Protein AF-A0A924H9V8-F1 (afdb_monomer)

Structure (mmCIF, N/CA/C/O backbone):
data_AF-A0A924H9V8-F1
#
_entry.id   AF-A0A924H9V8-F1
#
loop_
_atom_site.group_PDB
_atom_site.id
_atom_site.type_symbol
_atom_site.label_atom_id
_atom_site.label_alt_id
_atom_site.label_comp_id
_atom_site.label_asym_id
_atom_site.label_entity_id
_atom_site.label_seq_id
_atom_site.pdbx_PDB_ins_code
_atom_site.Cartn_x
_atom_site.Cartn_y
_atom_site.Cartn_z
_atom_site.occupancy
_atom_site.B_iso_or_equiv
_atom_site.auth_seq_id
_atom_site.auth_comp_id
_atom_site.auth_asym_id
_atom_site.auth_atom_id
_atom_site.pdbx_PDB_model_num
ATOM 1 N N . MET A 1 1 ? 16.577 1.523 -28.526 1.00 61.22 1 MET A N 1
ATOM 2 C CA . MET A 1 1 ? 15.275 0.976 -28.089 1.00 61.22 1 MET A CA 1
ATOM 3 C C . MET A 1 1 ? 14.787 1.799 -26.918 1.00 61.22 1 MET A C 1
ATOM 5 O O . MET A 1 1 ? 15.606 2.124 -26.070 1.00 61.22 1 MET A O 1
ATOM 9 N N . LEU A 1 2 ? 13.501 2.145 -26.881 1.00 77.75 2 LEU A N 1
ATOM 10 C CA . LEU A 1 2 ? 12.882 2.656 -25.659 1.00 77.75 2 LEU A CA 1
ATOM 11 C C . LEU A 1 2 ? 12.749 1.489 -24.670 1.00 77.75 2 LEU A C 1
ATOM 13 O O . LEU A 1 2 ? 12.296 0.417 -25.065 1.00 77.75 2 LEU A O 1
ATOM 17 N N . SER A 1 3 ? 13.177 1.676 -23.423 1.00 90.50 3 SER A N 1
ATOM 18 C CA . SER A 1 3 ? 12.894 0.731 -22.342 1.00 90.50 3 SER A CA 1
ATOM 19 C C . SER A 1 3 ? 11.481 0.978 -21.829 1.00 90.50 3 SER A C 1
ATOM 21 O O . SER A 1 3 ? 11.115 2.116 -21.542 1.00 90.50 3 SER A O 1
ATOM 23 N N . ILE A 1 4 ? 10.693 -0.087 -21.717 1.00 94.75 4 ILE A N 1
ATOM 24 C CA . ILE A 1 4 ? 9.333 -0.028 -21.187 1.00 94.75 4 ILE A CA 1
ATOM 25 C C . ILE A 1 4 ? 9.098 -1.205 -20.243 1.00 94.75 4 ILE A C 1
ATOM 27 O O . ILE A 1 4 ? 9.496 -2.334 -20.542 1.00 94.75 4 ILE A O 1
ATOM 31 N N . ALA A 1 5 ? 8.530 -0.916 -19.083 1.00 96.81 5 ALA A N 1
ATOM 32 C CA . ALA A 1 5 ? 8.165 -1.879 -18.057 1.00 96.81 5 ALA A CA 1
ATOM 33 C C . ALA A 1 5 ? 6.636 -2.030 -18.001 1.00 96.81 5 ALA A C 1
ATOM 35 O O . ALA A 1 5 ? 5.900 -1.341 -18.712 1.00 96.81 5 ALA A O 1
ATOM 36 N N . ASP A 1 6 ? 6.185 -2.940 -17.155 1.00 97.69 6 ASP A N 1
ATOM 37 C CA . ASP A 1 6 ? 4.783 -3.153 -16.810 1.00 97.69 6 ASP A CA 1
ATOM 38 C C . ASP A 1 6 ? 4.792 -3.532 -15.342 1.00 97.69 6 ASP A C 1
ATOM 40 O O . ASP A 1 6 ? 5.087 -4.670 -14.969 1.00 97.69 6 ASP A O 1
ATOM 44 N N . LEU A 1 7 ? 4.642 -2.534 -14.487 1.00 98.31 7 LEU A N 1
ATOM 45 C CA . LEU A 1 7 ? 4.528 -2.772 -13.069 1.00 98.31 7 LEU A CA 1
ATOM 46 C C . LEU A 1 7 ? 3.095 -3.235 -12.777 1.00 98.31 7 LEU A C 1
ATOM 48 O O . LEU A 1 7 ? 2.162 -2.981 -13.522 1.00 98.31 7 LEU A O 1
ATOM 52 N N . THR A 1 8 ? 2.897 -4.009 -11.722 1.00 98.31 8 THR A N 1
ATOM 53 C CA . THR A 1 8 ? 1.552 -4.371 -11.266 1.00 98.31 8 THR A CA 1
ATOM 54 C C . THR A 1 8 ? 1.569 -4.476 -9.761 1.00 98.31 8 THR A C 1
ATOM 56 O O . THR A 1 8 ? 2.429 -5.147 -9.183 1.00 98.31 8 THR A O 1
ATOM 59 N N . LEU A 1 9 ? 0.623 -3.802 -9.115 1.00 98.62 9 LEU A N 1
ATOM 60 C CA . LEU A 1 9 ? 0.555 -3.715 -7.668 1.00 98.62 9 LEU A CA 1
ATOM 61 C C . LEU A 1 9 ? -0.608 -4.551 -7.135 1.00 98.62 9 LEU A C 1
ATOM 63 O O . LEU A 1 9 ? -1.747 -4.444 -7.580 1.00 98.62 9 LEU A O 1
ATOM 67 N N . THR A 1 10 ? -0.322 -5.361 -6.122 1.00 98.50 10 THR A N 1
ATOM 68 C CA . THR A 1 10 ? -1.328 -6.069 -5.329 1.00 98.50 10 THR A CA 1
ATOM 69 C C . THR A 1 10 ? -1.217 -5.656 -3.871 1.00 98.50 10 THR A C 1
ATOM 71 O O . THR A 1 10 ? -0.137 -5.322 -3.374 1.00 98.50 10 THR A O 1
ATOM 74 N N . LYS A 1 11 ? -2.354 -5.653 -3.176 1.00 98.38 11 LYS A N 1
ATOM 75 C CA . LYS A 1 11 ? -2.434 -5.256 -1.775 1.00 98.38 11 LYS A CA 1
ATOM 76 C C . LYS A 1 11 ? -3.400 -6.151 -1.017 1.00 98.38 11 LYS A C 1
ATOM 78 O O . LYS A 1 11 ? -4.503 -6.416 -1.486 1.00 98.38 11 LYS A O 1
ATOM 83 N N . PHE A 1 12 ? -2.986 -6.578 0.169 1.00 97.00 12 PHE A N 1
ATOM 84 C CA . PHE A 1 12 ? -3.750 -7.450 1.051 1.00 97.00 12 PHE A CA 1
ATOM 85 C C . PHE A 1 12 ? -3.783 -6.886 2.472 1.00 97.00 12 PHE A C 1
ATOM 87 O O . PHE A 1 12 ? -2.783 -6.353 2.957 1.00 97.00 12 PHE A O 1
ATOM 94 N N . ALA A 1 13 ? -4.927 -7.020 3.142 1.00 97.88 13 ALA A N 1
ATOM 95 C CA . ALA A 1 13 ? -5.060 -6.785 4.574 1.00 97.88 13 ALA A CA 1
ATOM 96 C C . ALA A 1 13 ? -5.195 -8.123 5.297 1.00 97.88 13 ALA A C 1
ATOM 98 O O . ALA A 1 13 ? -5.961 -8.984 4.879 1.00 97.88 13 ALA A O 1
ATOM 99 N N . SER A 1 14 ? -4.501 -8.260 6.423 1.00 98.00 14 SER A N 1
ATOM 100 C CA . SER A 1 14 ? -4.586 -9.431 7.314 1.00 98.00 14 SER A CA 1
ATOM 101 C C . SER A 1 14 ? -5.987 -9.715 7.872 1.00 98.00 14 SER A C 1
ATOM 103 O O . SER A 1 14 ? -6.215 -10.805 8.388 1.00 98.00 14 SER A O 1
ATOM 105 N N . SER A 1 15 ? -6.922 -8.765 7.761 1.00 94.19 15 SER A N 1
ATOM 106 C CA . SER A 1 15 ? -8.319 -8.932 8.152 1.00 94.19 15 SER A CA 1
ATOM 107 C C . SER A 1 15 ? -9.258 -8.264 7.146 1.00 94.19 15 SER A C 1
ATOM 109 O O . SER A 1 15 ? -8.973 -7.179 6.633 1.00 94.19 15 SER A O 1
ATOM 111 N N . ASN A 1 16 ? -10.395 -8.906 6.882 1.00 92.38 16 ASN A N 1
ATOM 112 C CA . ASN A 1 16 ? -11.459 -8.409 6.002 1.00 92.38 16 ASN A CA 1
ATOM 113 C C . ASN A 1 16 ? -12.520 -7.576 6.743 1.00 92.38 16 ASN A C 1
ATOM 115 O O . ASN A 1 16 ? -13.318 -6.907 6.096 1.00 92.38 16 ASN A O 1
ATOM 119 N N . PHE A 1 17 ? -12.517 -7.589 8.075 1.00 93.38 17 PHE A N 1
ATOM 120 C CA . PHE A 1 17 ? -13.296 -6.704 8.942 1.00 93.38 17 PHE A CA 1
ATOM 121 C C . PHE A 1 17 ? -12.422 -6.218 10.096 1.00 93.38 17 PHE A C 1
ATOM 123 O O . PHE A 1 17 ? -11.402 -6.835 10.409 1.00 93.38 17 PHE A O 1
ATOM 130 N N . ALA A 1 18 ? -12.829 -5.138 10.753 1.00 94.62 18 AL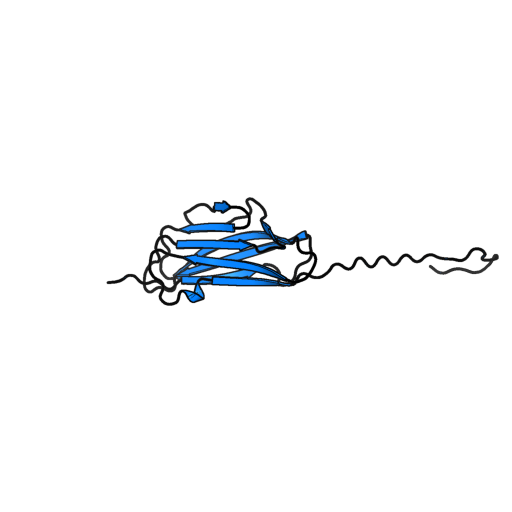A A N 1
ATOM 131 C CA . ALA A 1 18 ? -12.105 -4.627 11.902 1.00 94.62 18 ALA A CA 1
ATOM 132 C C . ALA A 1 18 ? -12.999 -4.113 13.022 1.00 94.62 18 ALA A C 1
ATOM 134 O O . ALA A 1 18 ? -14.169 -3.805 12.821 1.00 94.62 18 ALA A O 1
ATOM 135 N N . THR A 1 19 ? -12.417 -3.988 14.206 1.00 95.06 19 THR A N 1
ATOM 136 C CA . THR A 1 19 ? -12.988 -3.268 15.347 1.00 95.06 19 THR A CA 1
ATOM 137 C C . THR A 1 19 ? -12.046 -2.137 15.733 1.00 95.06 19 THR A C 1
ATOM 139 O O . THR A 1 19 ? -10.842 -2.207 15.469 1.00 95.06 19 THR A O 1
ATOM 142 N N . GLN A 1 20 ? -12.566 -1.100 16.389 1.00 95.94 20 GLN A N 1
ATOM 143 C CA . GLN A 1 20 ? -11.717 -0.046 16.939 1.00 95.94 20 GLN A CA 1
ATOM 144 C C . GLN A 1 20 ? -10.629 -0.648 17.847 1.00 95.94 20 GLN A C 1
ATOM 146 O O . GLN A 1 20 ? -10.890 -1.564 18.625 1.00 95.94 20 GLN A O 1
ATOM 151 N N . GLY A 1 21 ? -9.400 -0.152 17.720 1.00 96.19 21 GLY A N 1
ATOM 152 C CA . GLY A 1 21 ? -8.230 -0.624 18.460 1.00 96.19 21 GLY A CA 1
ATOM 153 C C . GLY A 1 21 ? -7.539 -1.851 17.857 1.00 96.19 21 GLY A C 1
ATOM 154 O O . GLY A 1 21 ? -6.411 -2.142 18.250 1.00 96.19 21 GLY A O 1
ATOM 155 N N . GLN A 1 22 ? -8.145 -2.546 16.887 1.00 97.06 22 GLN A N 1
ATOM 156 C CA . GLN A 1 22 ? -7.487 -3.659 16.197 1.00 97.06 22 GLN A CA 1
ATOM 157 C C . GLN A 1 22 ? -6.300 -3.150 15.367 1.00 97.06 22 GLN A C 1
ATOM 159 O O . GLN A 1 22 ? -6.395 -2.122 14.698 1.00 97.06 22 GLN A O 1
ATOM 164 N N . THR A 1 23 ? -5.194 -3.894 15.358 1.00 98.12 23 THR A N 1
ATOM 165 C CA . THR A 1 23 ? -4.089 -3.670 14.420 1.00 98.12 23 THR A CA 1
ATOM 166 C C . THR A 1 23 ? -4.257 -4.543 13.178 1.00 98.12 23 THR A C 1
ATOM 168 O O . THR A 1 23 ? -4.365 -5.762 13.283 1.00 98.12 23 THR A O 1
ATOM 171 N N . ILE A 1 24 ? -4.238 -3.919 12.001 1.00 98.31 24 ILE A N 1
ATOM 172 C CA . ILE A 1 24 ? -4.251 -4.572 10.691 1.00 98.31 24 ILE A CA 1
ATOM 173 C C . ILE A 1 24 ? -2.849 -4.474 10.090 1.00 98.31 24 ILE A C 1
ATOM 175 O O . ILE A 1 24 ? -2.303 -3.380 9.940 1.00 98.31 24 ILE A O 1
ATOM 179 N N . SER A 1 25 ? -2.286 -5.615 9.702 1.00 98.50 25 SER A N 1
ATOM 180 C CA . SER A 1 25 ? -1.123 -5.666 8.817 1.00 98.50 25 SER A CA 1
ATOM 181 C C . SER A 1 25 ? -1.559 -5.558 7.356 1.00 98.50 25 SER A C 1
ATOM 183 O O . SER A 1 25 ? -2.453 -6.297 6.925 1.00 98.50 25 SER A O 1
ATOM 185 N N . TYR A 1 26 ? -0.936 -4.648 6.610 1.00 98.69 26 TYR A N 1
ATOM 186 C CA . TYR A 1 26 ? -1.110 -4.474 5.173 1.00 98.69 26 TYR A CA 1
ATOM 187 C C . TYR A 1 26 ? 0.147 -4.924 4.440 1.00 98.69 26 TYR A C 1
ATOM 189 O O . TYR A 1 26 ? 1.227 -4.397 4.691 1.00 98.69 26 TYR A O 1
ATOM 197 N N . THR A 1 27 ? -0.009 -5.855 3.502 1.00 98.62 27 THR A N 1
ATOM 198 C CA . THR A 1 27 ? 1.064 -6.324 2.617 1.00 98.62 27 THR A CA 1
ATOM 199 C C . THR A 1 27 ? 0.838 -5.774 1.217 1.00 98.62 27 THR A C 1
ATOM 201 O O . THR A 1 27 ? -0.225 -5.982 0.633 1.00 98.62 27 THR A O 1
ATOM 204 N N . VAL A 1 28 ? 1.829 -5.071 0.682 1.00 98.75 28 VAL A N 1
ATOM 205 C CA . VAL A 1 28 ? 1.860 -4.542 -0.683 1.00 98.75 28 VAL A CA 1
ATOM 206 C C . VAL A 1 28 ? 2.950 -5.269 -1.455 1.00 98.75 28 VAL A C 1
ATOM 208 O O . VAL A 1 28 ? 4.075 -5.371 -0.972 1.00 98.75 28 VAL A O 1
ATOM 211 N N . THR A 1 29 ? 2.627 -5.752 -2.651 1.00 98.69 29 THR A N 1
ATOM 212 C CA . THR A 1 29 ? 3.583 -6.394 -3.560 1.00 98.69 29 THR A CA 1
ATOM 213 C C . THR A 1 29 ? 3.483 -5.754 -4.934 1.00 98.69 29 THR A C 1
ATOM 215 O O . THR A 1 29 ? 2.415 -5.760 -5.544 1.00 98.69 29 THR A O 1
ATOM 218 N N . LEU A 1 30 ? 4.598 -5.218 -5.417 1.00 98.75 30 LEU A N 1
ATOM 219 C CA . LEU A 1 30 ? 4.760 -4.657 -6.752 1.00 98.75 30 LEU A CA 1
ATOM 220 C C . LEU A 1 30 ? 5.651 -5.593 -7.568 1.00 98.75 30 LEU A C 1
ATOM 222 O O . LEU A 1 30 ? 6.775 -5.873 -7.154 1.00 98.75 30 LEU A O 1
ATOM 226 N N . VAL A 1 31 ? 5.170 -6.066 -8.712 1.00 98.62 31 VAL A N 1
ATOM 227 C CA . VAL A 1 31 ? 5.923 -6.927 -9.638 1.00 98.62 31 VAL A CA 1
ATOM 228 C C . VAL A 1 31 ? 6.217 -6.175 -10.931 1.00 98.62 31 VAL A C 1
ATOM 230 O O . VAL A 1 31 ? 5.396 -5.369 -11.349 1.00 98.62 31 VAL A O 1
ATOM 233 N N . ASN A 1 32 ? 7.362 -6.434 -11.567 1.00 98.44 32 ASN A N 1
ATOM 234 C CA . ASN A 1 32 ? 7.625 -5.995 -12.941 1.00 98.44 32 ASN A CA 1
ATOM 235 C C . ASN A 1 32 ? 7.393 -7.150 -13.927 1.00 98.44 32 ASN A C 1
ATOM 237 O O . ASN A 1 32 ? 8.178 -8.096 -13.962 1.00 98.44 32 ASN A O 1
ATOM 241 N N . LEU A 1 33 ? 6.352 -7.073 -14.747 1.00 98.00 33 LEU A N 1
ATOM 242 C CA . LEU A 1 33 ? 5.997 -8.055 -15.775 1.00 98.00 33 LEU A CA 1
ATOM 243 C C . LEU A 1 33 ? 6.779 -7.868 -17.091 1.00 98.00 33 LEU A C 1
ATOM 245 O O . LEU A 1 33 ? 6.700 -8.713 -17.983 1.00 98.00 33 LEU A O 1
ATOM 249 N N . GLY A 1 34 ? 7.616 -6.828 -17.188 1.00 96.19 34 GLY A N 1
ATOM 250 C CA . GLY A 1 34 ? 8.481 -6.558 -18.337 1.00 96.19 34 GLY A CA 1
ATOM 251 C C . GLY A 1 34 ? 7.816 -5.680 -19.406 1.00 96.19 34 GLY A C 1
ATOM 252 O O . GLY A 1 34 ? 6.847 -4.992 -19.125 1.00 96.19 34 GLY A O 1
ATOM 253 N N . PRO A 1 35 ? 8.344 -5.621 -20.639 1.00 96.38 35 PRO A N 1
ATOM 254 C CA . PRO A 1 35 ? 9.464 -6.390 -21.179 1.00 96.38 35 PRO A CA 1
ATOM 255 C C . PRO A 1 35 ? 10.855 -5.885 -20.763 1.00 96.38 35 PRO A C 1
ATOM 257 O O . PRO A 1 35 ? 11.843 -6.525 -21.102 1.00 96.38 35 PRO A O 1
ATOM 260 N N . SER A 1 36 ? 10.974 -4.749 -20.069 1.00 98.00 36 SER A N 1
ATOM 261 C CA . SER A 1 36 ? 12.264 -4.197 -19.616 1.00 98.00 36 SER A CA 1
ATOM 262 C C . SER A 1 36 ? 12.360 -4.127 -18.094 1.00 98.00 36 SER A C 1
ATOM 264 O O . SER A 1 36 ? 11.355 -4.106 -17.389 1.00 98.00 36 SER A O 1
ATOM 266 N N . THR A 1 37 ? 13.583 -4.022 -17.574 1.00 98.12 37 THR A N 1
ATOM 267 C CA . THR A 1 37 ? 13.835 -3.697 -16.163 1.00 98.12 37 THR A CA 1
ATOM 268 C C . THR A 1 37 ? 13.274 -2.316 -15.809 1.00 98.12 37 THR A C 1
ATOM 270 O O . THR A 1 37 ? 13.519 -1.327 -16.509 1.00 98.12 37 THR A O 1
ATOM 273 N N . ALA A 1 38 ? 12.555 -2.234 -14.690 1.00 98.25 38 ALA A N 1
ATOM 274 C CA . ALA A 1 38 ? 12.090 -0.976 -14.127 1.00 98.25 38 ALA A CA 1
ATOM 275 C C . ALA A 1 38 ? 13.192 -0.360 -13.255 1.00 98.25 38 ALA A C 1
ATOM 277 O O . ALA A 1 38 ? 13.776 -1.040 -12.412 1.00 98.25 38 ALA A O 1
ATOM 278 N N . LEU A 1 39 ? 13.502 0.918 -13.464 1.00 98.31 39 LEU A N 1
ATOM 279 C CA . LEU A 1 39 ? 14.525 1.643 -12.707 1.00 98.31 39 LEU A CA 1
ATOM 280 C C . LEU A 1 39 ? 13.890 2.589 -11.687 1.00 98.31 39 LEU A C 1
ATOM 282 O O . LEU A 1 39 ? 12.818 3.144 -11.937 1.00 98.31 39 LEU A O 1
ATOM 286 N N . ASN A 1 40 ? 14.586 2.797 -10.567 1.00 98.06 40 ASN A N 1
ATOM 287 C CA . ASN A 1 40 ? 14.196 3.693 -9.473 1.00 98.06 40 ASN A CA 1
ATOM 288 C C . ASN A 1 40 ? 12.762 3.446 -8.987 1.00 98.06 40 ASN A C 1
ATOM 290 O O . ASN A 1 40 ? 11.956 4.371 -8.871 1.00 98.06 40 ASN A O 1
ATOM 294 N N . VAL A 1 41 ? 12.442 2.178 -8.736 1.00 98.62 41 VAL A N 1
ATOM 295 C CA . VAL A 1 41 ? 11.092 1.757 -8.372 1.00 98.62 41 VAL A CA 1
ATOM 296 C C . VAL A 1 41 ? 10.779 2.188 -6.944 1.00 98.62 41 VAL A C 1
ATOM 298 O O . VAL A 1 41 ? 11.607 2.019 -6.049 1.00 98.62 41 VAL A O 1
ATOM 301 N N . THR A 1 42 ? 9.588 2.741 -6.725 1.00 98.62 42 THR A N 1
ATOM 302 C CA . THR A 1 42 ? 9.107 3.172 -5.406 1.00 98.62 42 THR A CA 1
ATOM 303 C C . THR A 1 42 ? 7.674 2.695 -5.186 1.00 98.62 42 THR A C 1
ATOM 305 O O . THR A 1 42 ? 6.839 2.863 -6.071 1.00 98.62 42 THR A O 1
ATOM 308 N N . ILE A 1 43 ? 7.384 2.136 -4.009 1.00 98.75 43 ILE A N 1
ATOM 309 C CA . ILE A 1 43 ? 6.027 1.948 -3.479 1.00 98.75 43 ILE A CA 1
ATOM 310 C C . ILE A 1 43 ? 5.762 3.068 -2.478 1.00 98.75 43 ILE A C 1
ATOM 312 O O . ILE A 1 43 ? 6.585 3.299 -1.593 1.00 98.75 43 ILE A O 1
ATOM 316 N N . THR A 1 44 ? 4.599 3.702 -2.574 1.00 98.56 44 THR A N 1
ATOM 317 C CA . THR A 1 44 ? 4.073 4.634 -1.573 1.00 98.56 44 THR A CA 1
ATOM 318 C C . THR A 1 44 ? 2.722 4.130 -1.096 1.00 98.56 44 THR A C 1
ATOM 320 O O . THR A 1 44 ? 1.819 3.930 -1.902 1.00 98.56 44 THR A O 1
ATOM 323 N N . ASP A 1 45 ? 2.583 3.944 0.209 1.00 98.62 45 ASP A N 1
ATOM 324 C CA . ASP A 1 45 ? 1.364 3.523 0.893 1.00 98.62 45 ASP A CA 1
ATOM 325 C C . ASP A 1 45 ? 0.823 4.683 1.738 1.00 98.62 45 ASP A C 1
ATOM 327 O O . ASP A 1 45 ? 1.603 5.418 2.354 1.00 98.62 45 ASP A O 1
ATOM 331 N N . ILE A 1 46 ? -0.494 4.899 1.717 1.00 98.19 46 ILE A N 1
ATOM 332 C CA . ILE A 1 46 ? -1.169 5.996 2.415 1.00 98.19 46 ILE A CA 1
ATOM 333 C C . ILE A 1 46 ? -2.380 5.445 3.169 1.00 98.19 46 ILE A C 1
ATOM 335 O O . ILE A 1 46 ? -3.405 5.079 2.579 1.00 98.19 46 ILE A O 1
ATOM 339 N N . LEU A 1 47 ? -2.288 5.485 4.499 1.00 97.69 4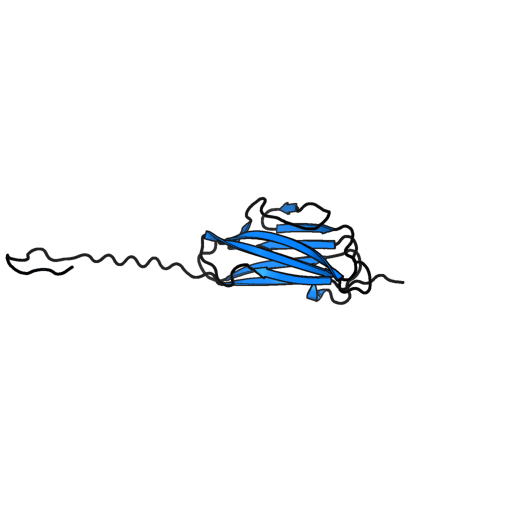7 LEU A N 1
ATOM 340 C CA . LEU A 1 47 ? -3.402 5.180 5.388 1.00 97.69 47 LEU A CA 1
ATOM 341 C C . LEU A 1 47 ? -4.399 6.346 5.399 1.00 97.69 47 LEU A C 1
ATOM 343 O O . LEU A 1 47 ? -4.034 7.490 5.676 1.00 97.69 47 LEU A O 1
ATOM 347 N N . SER A 1 48 ? -5.673 6.057 5.125 1.00 96.56 48 SER A N 1
ATOM 348 C CA . SER A 1 48 ? -6.744 7.059 5.199 1.00 96.56 48 SER A CA 1
ATOM 349 C C . SER A 1 48 ? -7.169 7.335 6.648 1.00 96.56 48 SER A C 1
ATOM 351 O O . SER A 1 48 ? -6.707 6.690 7.593 1.00 96.56 48 SER A O 1
ATOM 353 N N . ALA A 1 49 ? -8.076 8.299 6.835 1.00 96.50 49 ALA A N 1
ATOM 354 C CA . ALA A 1 49 ? -8.670 8.577 8.140 1.00 96.50 49 ALA A CA 1
ATOM 355 C C . ALA A 1 49 ? -9.302 7.313 8.754 1.00 96.50 49 ALA A C 1
ATOM 357 O O . ALA A 1 49 ? -9.846 6.464 8.048 1.00 96.50 49 ALA A O 1
ATOM 358 N N . GLY A 1 50 ? -9.224 7.191 10.080 1.00 96.81 50 GLY A N 1
ATOM 359 C CA . GLY A 1 50 ? -9.680 5.995 10.793 1.00 96.81 50 GLY A CA 1
ATOM 360 C C . GLY A 1 50 ? -8.622 4.896 10.936 1.00 96.81 50 GLY A C 1
ATOM 361 O O . GLY A 1 50 ? -8.900 3.871 11.556 1.00 96.81 50 GLY A O 1
ATOM 362 N N . LEU A 1 51 ? -7.410 5.115 10.419 1.00 98.19 51 LEU A N 1
ATOM 363 C CA . LEU A 1 51 ? -6.221 4.298 10.658 1.00 98.19 51 LEU A CA 1
ATOM 364 C C . LEU A 1 51 ? -5.120 5.167 11.273 1.00 98.19 51 LEU A C 1
ATOM 366 O O . LEU A 1 51 ? -5.025 6.356 10.982 1.00 98.19 51 LEU A O 1
ATOM 370 N N . SER A 1 52 ? -4.269 4.573 12.103 1.00 97.94 52 SER A N 1
ATOM 371 C CA . SER A 1 52 ? -3.061 5.181 12.668 1.00 97.94 52 SER A CA 1
ATOM 372 C C . SER A 1 52 ? -1.877 4.268 12.389 1.00 97.94 52 SER A C 1
ATOM 374 O O . SER A 1 52 ? -1.946 3.080 12.704 1.00 97.94 52 SER A O 1
ATOM 376 N N . LEU A 1 53 ? -0.810 4.785 11.778 1.00 97.88 53 LEU A N 1
ATOM 377 C CA . LEU A 1 53 ? 0.368 3.973 11.486 1.00 97.88 53 LEU A CA 1
ATOM 378 C C . LEU A 1 53 ? 1.041 3.519 12.788 1.00 97.88 53 LEU A C 1
ATOM 380 O O . LEU A 1 53 ? 1.273 4.316 13.696 1.00 97.88 53 LEU A O 1
ATOM 384 N N . VAL A 1 54 ? 1.421 2.245 12.861 1.00 97.38 54 VAL A N 1
ATOM 385 C CA . VAL A 1 54 ? 2.307 1.756 13.920 1.00 97.38 54 VAL A CA 1
ATOM 386 C C . VAL A 1 54 ? 3.741 2.108 13.528 1.00 97.38 54 VAL A C 1
ATOM 388 O O . VAL A 1 54 ? 4.320 1.499 12.625 1.00 97.38 54 VAL A O 1
ATOM 391 N N . SER A 1 55 ? 4.315 3.114 14.187 1.00 93.06 55 SER A N 1
ATOM 392 C CA . SER A 1 55 ? 5.679 3.585 13.922 1.00 93.06 55 SER A CA 1
ATOM 393 C C . SER A 1 55 ? 6.705 2.451 13.984 1.00 93.06 55 SER A C 1
ATOM 395 O O . SER A 1 55 ? 6.674 1.622 14.889 1.00 93.06 55 SER A O 1
ATOM 397 N N . GLY A 1 56 ? 7.626 2.418 13.018 1.00 92.31 56 GLY A N 1
ATOM 398 C CA . GLY A 1 56 ? 8.673 1.392 12.946 1.00 92.31 56 GLY A CA 1
ATOM 399 C C . GLY A 1 56 ? 8.192 0.003 12.505 1.00 92.31 56 GLY A C 1
ATOM 400 O O . GLY A 1 56 ? 8.990 -0.925 12.503 1.00 92.31 56 GLY A O 1
ATOM 401 N N . SER A 1 57 ? 6.923 -0.156 12.109 1.00 95.06 57 SER A N 1
ATOM 402 C CA . SER A 1 57 ? 6.392 -1.440 11.617 1.00 95.06 57 SER A CA 1
ATOM 403 C C . SER A 1 57 ? 6.768 -1.777 10.173 1.00 95.06 57 SER A C 1
ATOM 405 O O . SER A 1 57 ? 6.492 -2.886 9.724 1.00 95.06 57 SER A O 1
ATOM 407 N N . ALA A 1 58 ? 7.354 -0.827 9.440 1.00 97.38 58 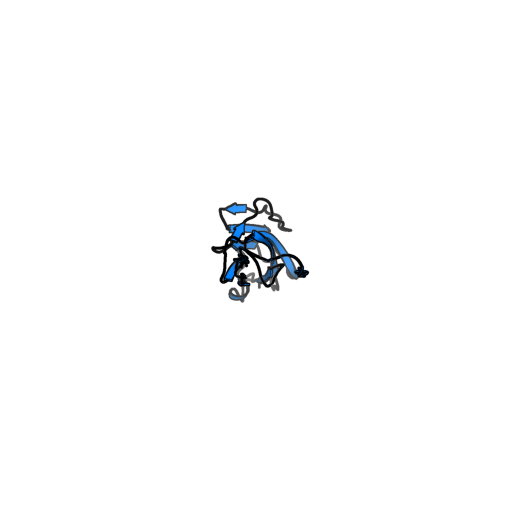ALA A N 1
ATOM 408 C CA . ALA A 1 58 ? 7.653 -0.993 8.029 1.00 97.38 58 ALA A CA 1
ATOM 409 C C . ALA A 1 58 ? 8.722 -2.072 7.804 1.00 97.38 58 ALA A C 1
ATOM 411 O O . ALA A 1 58 ? 9.850 -1.949 8.280 1.00 97.38 58 ALA A O 1
ATOM 412 N N . VAL A 1 59 ? 8.375 -3.095 7.026 1.00 97.62 59 VAL A N 1
ATOM 413 C CA . VAL A 1 59 ? 9.287 -4.153 6.575 1.00 97.62 59 VAL A CA 1
ATOM 414 C C . VAL A 1 59 ? 9.289 -4.181 5.051 1.00 97.62 59 VAL A C 1
ATOM 416 O O . VAL A 1 59 ? 8.246 -4.039 4.414 1.00 97.62 59 VAL A O 1
ATOM 419 N N . THR A 1 60 ? 10.468 -4.341 4.455 1.00 98.06 60 THR A N 1
ATOM 420 C CA . THR A 1 60 ? 10.667 -4.290 3.003 1.00 98.06 60 THR A 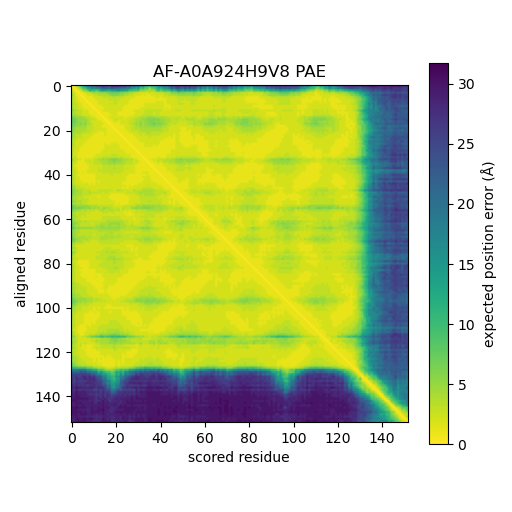CA 1
ATOM 421 C C . THR A 1 60 ? 11.800 -5.208 2.561 1.00 98.06 60 THR A C 1
ATOM 423 O O . THR A 1 60 ? 12.693 -5.514 3.350 1.00 98.06 60 THR A O 1
ATOM 426 N N . ASN A 1 61 ? 11.787 -5.598 1.288 1.00 97.56 61 ASN A N 1
ATOM 427 C CA . ASN A 1 61 ? 12.914 -6.234 0.601 1.00 97.56 61 ASN A CA 1
ATOM 428 C C . ASN A 1 61 ? 13.660 -5.269 -0.349 1.00 97.56 61 ASN A C 1
ATOM 430 O O . ASN A 1 61 ? 14.532 -5.706 -1.097 1.00 97.56 61 ASN A O 1
ATOM 434 N N . GLY A 1 62 ? 13.297 -3.982 -0.359 1.00 96.25 62 GLY A N 1
ATOM 435 C CA . GLY A 1 62 ? 13.952 -2.953 -1.165 1.00 96.25 62 GLY A CA 1
ATOM 436 C C . GLY A 1 62 ? 15.331 -2.561 -0.630 1.00 96.25 62 GLY A C 1
ATOM 437 O O . GLY A 1 62 ? 15.592 -2.632 0.569 1.00 96.25 62 GLY A O 1
ATOM 438 N N . ASP A 1 63 ? 16.209 -2.108 -1.528 1.00 95.81 63 ASP A N 1
ATOM 439 C CA . ASP A 1 63 ? 17.558 -1.627 -1.186 1.00 95.81 63 ASP A CA 1
ATOM 440 C C . ASP A 1 63 ? 17.573 -0.206 -0.588 1.00 95.81 63 ASP A C 1
ATOM 442 O O . ASP A 1 63 ? 18.562 0.204 0.025 1.00 95.81 63 ASP A O 1
ATOM 446 N N . ARG A 1 64 ? 16.470 0.542 -0.712 1.00 96.69 64 ARG A N 1
ATOM 447 C CA . ARG A 1 64 ? 16.285 1.851 -0.077 1.00 96.69 64 ARG A CA 1
ATOM 448 C C . ARG A 1 64 ? 15.425 1.690 1.164 1.00 96.69 64 ARG A C 1
ATOM 450 O O . ARG A 1 64 ? 14.342 1.112 1.106 1.00 96.69 64 ARG A O 1
ATOM 457 N N . ALA A 1 65 ? 15.896 2.256 2.273 1.00 91.94 65 ALA A N 1
ATOM 458 C CA . ALA A 1 65 ? 15.184 2.232 3.544 1.00 91.94 65 ALA A CA 1
ATOM 459 C C . ALA A 1 65 ? 13.769 2.822 3.423 1.00 91.94 65 ALA A C 1
ATOM 461 O O . ALA A 1 65 ? 13.530 3.753 2.650 1.00 91.94 65 ALA A O 1
ATOM 462 N N . ALA A 1 66 ? 12.844 2.292 4.224 1.00 96.25 66 ALA A N 1
ATOM 463 C CA . ALA A 1 66 ? 11.499 2.833 4.308 1.00 96.25 66 ALA A CA 1
ATOM 464 C C . ALA A 1 66 ? 11.520 4.241 4.928 1.00 96.25 66 ALA A C 1
ATOM 466 O O . ALA A 1 66 ? 12.162 4.474 5.954 1.00 96.25 66 ALA A O 1
ATOM 467 N N . VAL A 1 67 ? 10.781 5.170 4.327 1.00 97.12 67 VAL A N 1
ATOM 468 C CA . VAL A 1 67 ? 10.621 6.548 4.803 1.00 97.12 67 VAL A CA 1
ATOM 469 C C . VAL A 1 67 ? 9.159 6.771 5.146 1.00 97.12 67 VAL A C 1
ATOM 471 O O . VAL A 1 67 ? 8.281 6.513 4.326 1.00 97.12 67 VAL A O 1
ATOM 474 N N . THR A 1 68 ? 8.897 7.257 6.356 1.00 96.88 68 THR A N 1
ATOM 475 C CA . THR A 1 68 ? 7.542 7.528 6.846 1.00 96.88 68 THR A CA 1
ATOM 476 C C . THR A 1 68 ? 7.370 9.010 7.141 1.00 96.88 68 THR A C 1
ATOM 478 O O . THR A 1 68 ? 8.177 9.595 7.862 1.00 96.88 68 THR A O 1
ATOM 481 N N . VAL A 1 69 ? 6.299 9.603 6.613 1.00 95.12 69 VAL A N 1
ATOM 482 C CA . VAL A 1 69 ? 5.894 10.989 6.872 1.00 95.12 69 VAL A CA 1
ATOM 483 C C . VAL A 1 69 ? 4.395 11.003 7.163 1.00 95.12 69 VAL A C 1
ATOM 485 O O . VAL A 1 69 ? 3.569 10.781 6.277 1.00 95.12 69 VAL A O 1
ATOM 488 N N . GLY A 1 70 ? 4.036 11.241 8.426 1.00 93.44 70 GLY A N 1
ATOM 489 C CA . GLY A 1 70 ? 2.652 11.136 8.885 1.00 93.44 70 GLY A CA 1
ATOM 490 C C . GLY A 1 70 ? 2.093 9.730 8.653 1.00 93.44 70 GLY A C 1
ATOM 491 O O . GLY A 1 70 ? 2.639 8.752 9.150 1.00 93.44 70 GLY A O 1
ATOM 492 N N . GLN A 1 71 ? 1.016 9.647 7.872 1.00 94.25 71 GLN A N 1
ATOM 493 C CA . GLN A 1 71 ? 0.297 8.407 7.549 1.00 94.25 71 GLN A CA 1
ATOM 494 C C . GLN A 1 71 ? 0.767 7.747 6.245 1.00 94.25 71 GLN A C 1
ATOM 496 O O . GLN A 1 71 ? 0.149 6.786 5.784 1.00 94.25 71 GLN A O 1
ATOM 501 N N . SER A 1 72 ? 1.821 8.290 5.630 1.00 97.00 72 SER A N 1
ATOM 502 C CA . SER A 1 72 ? 2.397 7.764 4.402 1.00 97.00 72 SER A CA 1
ATOM 503 C C . SER A 1 72 ? 3.727 7.074 4.677 1.00 97.00 72 SER A C 1
ATOM 505 O O . SER A 1 72 ? 4.604 7.646 5.329 1.00 97.00 72 SER A O 1
ATOM 507 N N . THR A 1 73 ? 3.890 5.870 4.137 1.00 98.38 73 THR A N 1
ATOM 508 C CA . THR A 1 73 ? 5.146 5.118 4.164 1.00 98.38 73 THR A CA 1
ATOM 509 C C . THR A 1 73 ? 5.555 4.793 2.738 1.00 98.38 73 THR A C 1
ATOM 511 O O . THR A 1 73 ? 4.758 4.286 1.955 1.00 98.38 73 THR A O 1
ATOM 514 N N . SER A 1 74 ? 6.808 5.069 2.396 1.00 98.25 74 SER A N 1
ATOM 515 C CA . SER A 1 74 ? 7.368 4.793 1.076 1.00 98.25 74 SER A CA 1
ATOM 516 C C . SER A 1 74 ? 8.626 3.946 1.172 1.00 98.25 74 SER A C 1
ATOM 518 O O . SER A 1 74 ? 9.349 4.003 2.167 1.00 98.25 74 SER A O 1
ATOM 520 N N . VAL A 1 75 ? 8.886 3.152 0.141 1.00 98.50 75 VAL A N 1
ATOM 521 C CA . VAL A 1 75 ? 10.078 2.312 0.031 1.00 98.50 75 VAL A CA 1
ATOM 522 C C . VAL A 1 75 ? 10.474 2.135 -1.423 1.00 98.50 75 VAL A C 1
ATOM 524 O O . VAL A 1 75 ? 9.627 2.274 -2.302 1.00 98.50 75 VAL A O 1
ATOM 527 N N . GLY A 1 76 ? 11.735 1.814 -1.707 1.00 98.19 76 GLY A N 1
ATOM 528 C CA . GLY A 1 76 ? 12.167 1.666 -3.092 1.00 98.19 76 GLY A CA 1
ATOM 529 C C . GLY A 1 76 ? 13.307 0.688 -3.319 1.00 98.19 76 GLY A C 1
ATOM 530 O O . GLY A 1 76 ? 13.935 0.197 -2.383 1.00 98.19 76 GLY A O 1
ATOM 531 N N . THR A 1 77 ? 13.567 0.442 -4.599 1.00 98.56 77 THR A N 1
ATOM 532 C CA . THR A 1 77 ? 14.753 -0.258 -5.096 1.00 98.56 77 THR A CA 1
ATOM 533 C C . THR A 1 77 ? 15.343 0.478 -6.297 1.00 98.56 77 THR A C 1
ATOM 535 O O . THR A 1 77 ? 14.610 1.095 -7.079 1.00 98.56 77 THR A O 1
ATOM 538 N N . THR A 1 78 ? 16.664 0.438 -6.471 1.00 98.44 78 THR A N 1
ATOM 539 C CA . THR A 1 78 ? 17.329 1.019 -7.647 1.00 98.44 78 THR A CA 1
ATOM 540 C C . THR A 1 78 ? 16.881 0.348 -8.947 1.00 98.44 78 THR A C 1
ATOM 542 O O . THR A 1 78 ? 16.742 1.028 -9.968 1.00 98.44 78 THR A O 1
ATOM 545 N N . SER A 1 79 ? 16.607 -0.958 -8.930 1.00 98.00 79 SER A N 1
ATOM 546 C CA . SER A 1 79 ? 16.184 -1.695 -10.123 1.00 98.00 79 SER A CA 1
ATOM 547 C C . SER A 1 79 ? 15.308 -2.893 -9.784 1.00 98.00 79 SER A C 1
ATOM 549 O O . SER A 1 79 ? 15.650 -3.675 -8.902 1.00 98.00 79 SER A O 1
ATOM 551 N N . LEU A 1 80 ? 14.247 -3.100 -10.560 1.00 98.50 80 LEU A N 1
ATOM 552 C CA . LEU A 1 80 ? 13.375 -4.264 -10.470 1.00 98.50 80 LEU A CA 1
ATOM 553 C C . LEU A 1 80 ? 13.377 -5.008 -11.808 1.00 98.50 80 LEU A C 1
ATOM 555 O O . LEU A 1 80 ? 12.782 -4.565 -12.796 1.00 98.50 80 LEU A O 1
ATOM 559 N N . SER A 1 81 ? 14.103 -6.125 -11.853 1.00 98.56 81 SER A N 1
ATOM 560 C CA . SER A 1 81 ? 14.182 -6.981 -13.044 1.00 98.56 81 SER A CA 1
ATOM 561 C C . SER A 1 81 ? 12.836 -7.645 -13.346 1.00 98.56 81 SER A C 1
ATOM 563 O O . SER A 1 81 ? 11.959 -7.717 -12.487 1.00 98.56 81 SER A O 1
ATOM 565 N N . ILE A 1 82 ? 12.677 -8.145 -14.570 1.00 98.25 82 ILE A N 1
ATOM 566 C CA . ILE A 1 82 ? 11.463 -8.848 -15.004 1.00 98.25 82 ILE A CA 1
ATOM 567 C C . ILE A 1 82 ? 11.197 -10.045 -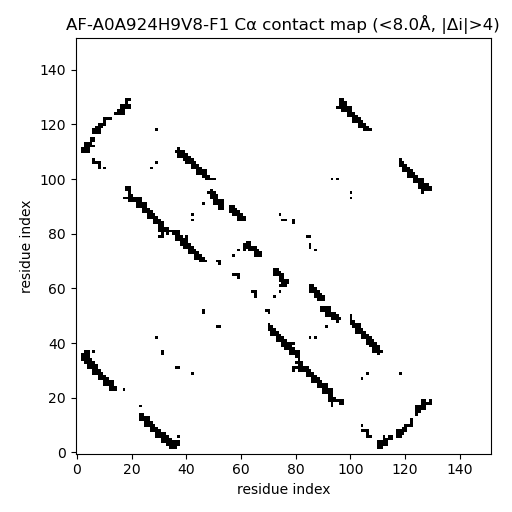14.075 1.00 98.25 82 ILE A C 1
ATOM 569 O O . ILE A 1 82 ? 12.109 -10.811 -13.761 1.00 98.25 82 ILE A O 1
ATOM 573 N N . GLY A 1 83 ? 9.955 -10.181 -13.617 1.00 98.06 83 GLY A N 1
ATOM 574 C CA . GLY A 1 83 ? 9.497 -11.211 -12.685 1.00 98.06 83 GLY A CA 1
ATOM 575 C C . GLY A 1 83 ? 9.884 -10.983 -11.219 1.00 98.06 83 GLY A C 1
ATOM 576 O O . GLY A 1 83 ? 9.460 -11.759 -10.368 1.00 98.06 83 GLY A O 1
ATOM 577 N N . GLN A 1 84 ? 10.667 -9.947 -10.898 1.00 98.56 84 GLN A N 1
ATOM 578 C CA . GLN A 1 84 ? 11.037 -9.632 -9.516 1.00 98.56 84 GLN A CA 1
ATOM 579 C C . GLN A 1 84 ? 9.976 -8.779 -8.823 1.00 98.56 84 GLN A C 1
ATOM 581 O O . GLN A 1 84 ? 9.224 -8.042 -9.468 1.00 98.56 84 GLN A O 1
ATOM 586 N N . THR A 1 85 ? 9.960 -8.859 -7.491 1.00 98.50 85 THR A N 1
ATOM 587 C CA . THR A 1 85 ? 8.992 -8.159 -6.643 1.00 98.50 85 THR A CA 1
ATOM 588 C C . THR A 1 85 ? 9.653 -7.216 -5.646 1.00 98.50 85 THR A C 1
ATOM 590 O O . THR A 1 85 ? 10.612 -7.595 -4.972 1.00 98.50 85 THR A O 1
ATOM 593 N N . LEU A 1 86 ? 9.075 -6.029 -5.482 1.00 98.69 86 LEU A N 1
ATOM 594 C CA . LEU A 1 86 ? 9.295 -5.145 -4.340 1.00 98.69 86 LEU A CA 1
ATOM 595 C C . LEU A 1 86 ? 8.096 -5.277 -3.392 1.00 98.69 86 LEU A C 1
ATOM 597 O O . LEU A 1 86 ? 6.948 -5.198 -3.829 1.00 98.69 86 LEU A O 1
ATOM 601 N N . THR A 1 87 ? 8.347 -5.473 -2.102 1.00 98.44 87 THR A N 1
ATOM 602 C CA . THR A 1 87 ? 7.308 -5.660 -1.082 1.00 98.44 87 THR A CA 1
ATOM 603 C C . THR A 1 87 ? 7.412 -4.617 0.017 1.00 98.44 87 THR A C 1
ATOM 605 O O . THR A 1 87 ? 8.515 -4.307 0.462 1.00 98.44 87 THR A O 1
ATOM 608 N N . LEU A 1 88 ? 6.268 -4.142 0.502 1.00 98.62 88 LEU A N 1
ATOM 609 C CA . LEU A 1 88 ? 6.150 -3.301 1.691 1.00 98.62 88 LEU A CA 1
ATOM 610 C C . LEU A 1 88 ? 5.091 -3.896 2.619 1.00 98.62 88 LEU A C 1
ATOM 612 O O . LEU A 1 88 ? 3.950 -4.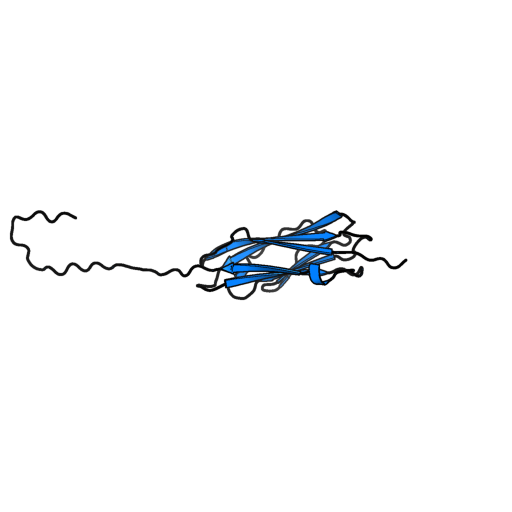100 2.209 1.00 98.62 88 LEU A O 1
ATOM 616 N N . VAL A 1 89 ? 5.456 -4.131 3.874 1.00 98.50 89 VAL A N 1
ATOM 617 C CA . VAL A 1 89 ? 4.521 -4.495 4.941 1.00 98.50 89 VAL A CA 1
ATOM 618 C C . VAL A 1 89 ? 4.496 -3.374 5.967 1.00 98.50 89 VAL A C 1
ATOM 620 O O . VAL A 1 89 ? 5.554 -2.949 6.423 1.00 98.50 89 VAL A O 1
ATOM 623 N N . ILE A 1 90 ? 3.306 -2.903 6.335 1.00 98.44 90 ILE A N 1
ATOM 624 C CA . ILE A 1 90 ? 3.105 -1.936 7.423 1.00 98.44 90 ILE A CA 1
ATOM 625 C C . ILE A 1 90 ? 1.959 -2.385 8.326 1.00 98.44 90 ILE A C 1
ATOM 627 O O . ILE A 1 90 ? 1.021 -3.043 7.872 1.00 98.44 90 ILE A O 1
ATOM 631 N N . ASN A 1 91 ? 1.997 -1.983 9.593 1.00 98.38 91 ASN A N 1
ATOM 632 C CA . ASN A 1 91 ? 0.909 -2.216 10.536 1.00 98.38 91 ASN A CA 1
ATOM 633 C C . ASN A 1 91 ? 0.195 -0.899 10.847 1.00 98.38 91 ASN A C 1
ATOM 635 O O . ASN A 1 91 ? 0.838 0.130 11.051 1.00 98.38 91 ASN A O 1
ATOM 639 N N . ALA A 1 92 ? -1.133 -0.938 10.923 1.00 98.38 92 ALA A N 1
ATOM 640 C CA . ALA A 1 92 ? -1.950 0.210 11.290 1.00 98.38 92 ALA A CA 1
ATOM 641 C C . ALA A 1 92 ? -3.002 -0.171 12.330 1.00 98.38 92 ALA A C 1
ATOM 643 O O . ALA A 1 92 ? -3.673 -1.192 12.197 1.00 98.38 92 ALA A O 1
ATOM 644 N N . THR A 1 93 ? -3.181 0.669 13.342 1.00 98.38 93 THR A N 1
ATOM 645 C CA . THR A 1 93 ? -4.242 0.534 14.341 1.00 98.38 93 THR A CA 1
ATOM 646 C C . THR A 1 93 ? -5.499 1.255 13.871 1.00 98.38 93 THR A C 1
ATOM 648 O O . THR A 1 93 ? -5.439 2.410 13.449 1.00 98.38 93 THR A O 1
ATOM 651 N N . VAL A 1 94 ? -6.648 0.591 13.956 1.00 98.06 94 VAL A N 1
ATOM 652 C CA . VAL A 1 94 ? -7.951 1.150 13.586 1.00 98.06 94 VAL A CA 1
ATOM 653 C C . VAL A 1 94 ? -8.420 2.123 14.661 1.00 98.06 94 VAL A C 1
ATOM 655 O O . VAL A 1 94 ? -8.620 1.749 15.815 1.00 98.06 94 VAL A O 1
ATOM 658 N N . THR A 1 95 ? -8.604 3.383 14.284 1.00 97.69 95 THR A N 1
ATOM 659 C CA . THR A 1 95 ? -9.101 4.452 15.162 1.00 97.69 95 THR A CA 1
ATOM 660 C C . THR A 1 95 ? -10.575 4.772 14.921 1.00 97.69 95 THR A C 1
ATOM 662 O O . THR A 1 95 ? -11.228 5.304 15.819 1.00 97.69 95 THR A O 1
ATOM 665 N N . ALA A 1 96 ? -11.116 4.414 13.750 1.00 96.12 96 ALA A N 1
ATOM 666 C CA . ALA A 1 96 ? -12.539 4.543 13.450 1.00 96.12 96 ALA A CA 1
ATOM 667 C C . ALA A 1 96 ? -13.399 3.666 14.376 1.00 96.12 96 ALA A C 1
ATOM 669 O O . ALA A 1 96 ? -13.021 2.550 14.728 1.00 96.12 96 ALA A O 1
ATOM 670 N N . THR A 1 97 ? -14.577 4.171 14.739 1.00 94.50 97 THR A N 1
ATOM 671 C CA . THR A 1 97 ? -15.567 3.468 15.576 1.00 94.50 97 THR A CA 1
ATOM 672 C C . THR A 1 97 ? -16.603 2.697 14.757 1.00 94.50 97 THR A C 1
ATOM 674 O O . THR A 1 97 ? -17.270 1.812 15.284 1.00 94.50 97 THR A O 1
ATOM 677 N N . SER A 1 98 ? -16.777 3.057 13.483 1.00 93.75 98 SER A N 1
ATOM 678 C CA . SER A 1 98 ? -17.728 2.456 12.544 1.00 93.75 98 SER A CA 1
ATOM 679 C C . SER A 1 98 ? -17.382 2.857 11.104 1.00 93.75 98 SER A C 1
ATOM 681 O O . SER A 1 98 ? -16.484 3.672 10.876 1.00 93.75 98 SER A O 1
ATOM 683 N N . GLY A 1 99 ? -18.099 2.299 10.127 1.00 94.62 99 GLY A N 1
ATOM 684 C CA . GLY A 1 99 ? -17.959 2.656 8.716 1.00 94.62 99 GLY A CA 1
ATOM 685 C C . GLY A 1 99 ? -16.948 1.773 7.992 1.00 94.62 99 GLY A C 1
ATOM 686 O O . GLY A 1 99 ? -16.980 0.552 8.109 1.00 94.62 99 GLY A O 1
ATOM 687 N N . THR A 1 100 ? -16.079 2.367 7.181 1.00 96.06 100 THR A N 1
ATOM 688 C CA . THR A 1 100 ? -15.057 1.646 6.412 1.00 96.06 100 THR A CA 1
ATOM 689 C C . THR A 1 100 ? -13.775 2.455 6.409 1.00 96.06 100 THR A C 1
ATOM 691 O O . THR A 1 100 ? -13.803 3.659 6.163 1.00 96.06 100 THR A O 1
ATOM 694 N N . VAL A 1 101 ? -12.658 1.787 6.676 1.00 97.69 101 VAL A N 1
ATOM 695 C CA . VAL A 1 101 ? -11.322 2.370 6.559 1.00 97.69 101 VAL A CA 1
ATOM 696 C C . VAL A 1 101 ? -10.668 1.900 5.272 1.00 97.69 101 VAL A C 1
ATOM 698 O O . VAL A 1 101 ? -10.888 0.772 4.831 1.00 97.69 101 VAL A O 1
ATOM 701 N N . THR A 1 102 ? -9.865 2.764 4.664 1.00 97.88 102 THR A N 1
ATOM 702 C CA . THR A 1 102 ? -9.185 2.471 3.401 1.00 97.88 102 THR A CA 1
ATOM 703 C C . THR A 1 102 ? -7.682 2.631 3.528 1.00 97.88 102 THR A C 1
ATOM 705 O O . THR A 1 102 ? -7.185 3.551 4.183 1.00 97.88 102 THR A O 1
ATOM 708 N N . ASN A 1 103 ? -6.952 1.755 2.849 1.00 98.38 103 ASN A N 1
ATOM 709 C CA . ASN A 1 103 ? -5.525 1.905 2.637 1.00 98.38 103 ASN A CA 1
ATOM 710 C C . ASN A 1 103 ? -5.204 1.770 1.144 1.00 98.38 103 ASN A C 1
ATOM 712 O O . ASN A 1 103 ? -5.585 0.775 0.525 1.00 98.38 103 ASN A O 1
ATOM 716 N N . THR A 1 104 ? -4.483 2.740 0.587 1.00 98.50 104 THR A N 1
ATOM 717 C CA . THR A 1 104 ? -4.128 2.793 -0.834 1.00 98.50 104 THR A CA 1
ATOM 718 C C . THR A 1 104 ? -2.618 2.807 -1.000 1.00 98.50 104 THR A C 1
ATOM 720 O O . THR A 1 104 ? -1.932 3.592 -0.352 1.00 98.50 104 THR A O 1
ATOM 723 N N . ALA A 1 105 ? -2.112 1.972 -1.904 1.00 98.62 105 ALA A N 1
ATOM 724 C CA . ALA A 1 105 ? -0.711 1.958 -2.298 1.00 98.62 105 ALA A CA 1
ATOM 725 C C . ALA A 1 105 ? -0.560 2.192 -3.799 1.00 98.62 105 ALA A C 1
ATOM 727 O O . ALA A 1 105 ? -1.388 1.723 -4.581 1.00 98.62 105 ALA A O 1
ATOM 728 N N . ALA A 1 106 ? 0.511 2.879 -4.186 1.00 98.62 106 ALA A N 1
ATOM 729 C CA . ALA A 1 106 ? 0.875 3.148 -5.569 1.00 98.62 106 ALA A CA 1
ATOM 730 C C . ALA A 1 106 ? 2.356 2.832 -5.824 1.00 98.62 106 ALA A C 1
ATOM 732 O O . ALA A 1 106 ? 3.215 3.117 -4.987 1.00 98.62 106 ALA A O 1
ATOM 733 N N . GLY A 1 107 ? 2.646 2.249 -6.984 1.00 98.38 107 GLY A N 1
ATOM 734 C CA . GLY A 1 107 ? 3.982 1.978 -7.502 1.00 98.38 107 GLY A CA 1
ATOM 735 C C . GLY A 1 107 ? 4.383 2.995 -8.570 1.00 98.38 107 GLY A C 1
ATOM 736 O O . GLY A 1 107 ? 3.550 3.450 -9.350 1.00 98.38 107 GLY A O 1
ATOM 737 N N . THR A 1 108 ? 5.662 3.355 -8.624 1.00 98.12 108 THR A N 1
ATOM 738 C CA . THR A 1 108 ? 6.226 4.232 -9.663 1.00 98.12 108 THR A CA 1
ATOM 739 C C . THR A 1 108 ? 7.618 3.764 -10.071 1.00 98.12 108 THR A C 1
ATOM 741 O O . THR A 1 108 ? 8.307 3.117 -9.284 1.00 98.12 108 THR A O 1
ATOM 744 N N . SER A 1 109 ? 8.044 4.119 -11.282 1.00 98.00 109 SER A N 1
ATOM 745 C CA . SER A 1 109 ? 9.407 3.932 -11.790 1.00 98.00 109 SER A CA 1
ATOM 746 C C . SER A 1 109 ? 9.792 5.056 -12.744 1.00 98.00 109 SER A C 1
ATOM 748 O O . SER A 1 109 ? 8.932 5.738 -13.298 1.00 98.00 109 SER A O 1
ATOM 750 N N . THR A 1 110 ? 11.092 5.228 -12.986 1.00 97.75 110 THR A N 1
ATOM 751 C CA . THR A 1 110 ? 11.581 6.120 -14.052 1.00 97.75 110 THR A CA 1
ATOM 752 C C . THR A 1 110 ? 11.548 5.461 -15.430 1.00 97.75 110 THR A C 1
ATOM 754 O O . THR A 1 110 ? 11.567 6.161 -16.438 1.00 97.75 110 THR A O 1
ATOM 757 N N . THR A 1 111 ? 11.512 4.125 -15.495 1.00 97.88 111 THR A N 1
ATOM 758 C CA . THR A 1 111 ? 11.178 3.413 -16.738 1.00 97.88 111 THR A CA 1
ATOM 759 C C . THR A 1 111 ? 9.680 3.597 -17.005 1.00 97.88 111 THR A C 1
ATOM 761 O O . THR A 1 111 ? 8.903 3.328 -16.087 1.00 97.88 111 THR A O 1
ATOM 764 N N . PRO A 1 112 ? 9.263 4.045 -18.204 1.00 96.62 112 PRO A N 1
ATOM 765 C CA . PRO A 1 112 ? 7.851 4.152 -18.555 1.00 96.62 112 PRO A CA 1
ATOM 766 C C . PRO A 1 112 ? 7.115 2.819 -18.427 1.00 96.62 112 PRO A C 1
ATOM 768 O O . PRO A 1 112 ? 7.694 1.763 -18.681 1.00 96.62 112 PRO A O 1
ATOM 771 N N . ASP A 1 113 ? 5.839 2.899 -18.073 1.00 95.81 113 ASP A N 1
ATOM 772 C CA . ASP A 1 113 ? 4.949 1.758 -17.882 1.00 95.81 113 ASP A CA 1
ATOM 773 C C . ASP A 1 113 ? 3.906 1.695 -19.010 1.00 95.81 113 ASP A C 1
ATOM 775 O O . ASP A 1 113 ? 3.354 2.733 -19.388 1.00 95.81 113 ASP A O 1
ATOM 779 N N . GLN A 1 114 ? 3.647 0.506 -19.560 1.00 90.62 114 GLN A N 1
ATOM 780 C CA . GLN A 1 114 ? 2.619 0.297 -20.592 1.00 90.62 114 GLN A CA 1
ATOM 781 C C . GLN A 1 114 ? 1.190 0.443 -20.069 1.00 90.62 114 GLN A C 1
ATOM 783 O O . GLN A 1 114 ? 0.302 0.848 -20.824 1.00 90.62 114 GLN A O 1
ATOM 788 N N . THR A 1 115 ? 0.964 0.124 -18.798 1.00 93.56 115 THR A N 1
ATOM 789 C CA . THR A 1 115 ? -0.367 -0.079 -18.230 1.00 93.56 115 THR A CA 1
ATOM 790 C C . THR A 1 115 ? -0.541 0.646 -16.891 1.00 93.56 115 THR A C 1
ATOM 792 O O . THR A 1 115 ? -1.129 0.082 -15.979 1.00 93.56 115 THR A O 1
ATOM 795 N N . PRO A 1 116 ? -0.170 1.932 -16.739 1.00 91.25 116 PRO A N 1
ATOM 796 C CA . PRO A 1 116 ? 0.024 2.581 -15.433 1.00 91.25 116 PRO A CA 1
ATOM 797 C C . PRO A 1 116 ? -1.167 2.531 -14.451 1.00 91.25 116 PRO A C 1
ATOM 799 O O . PRO A 1 116 ? -0.988 2.772 -13.259 1.00 91.25 116 PRO A O 1
ATOM 802 N N . GLY A 1 117 ? -2.383 2.226 -14.915 1.00 92.12 117 GLY A N 1
ATOM 803 C CA . GLY A 1 117 ? -3.558 2.021 -14.065 1.00 92.12 117 GLY A CA 1
ATOM 804 C C . GLY A 1 117 ? -3.500 0.785 -13.151 1.00 92.12 117 GLY A C 1
ATOM 805 O O . GLY A 1 117 ? -4.202 0.768 -12.143 1.00 92.12 117 GLY A O 1
ATOM 806 N N . ASN A 1 118 ? -2.668 -0.220 -13.445 1.00 96.00 118 ASN A N 1
ATOM 807 C CA . ASN A 1 118 ? -2.475 -1.414 -12.599 1.00 96.00 118 ASN A CA 1
ATOM 808 C C . ASN A 1 118 ? -1.422 -1.211 -11.484 1.00 96.00 118 ASN A C 1
ATOM 810 O O . ASN A 1 118 ? -1.177 -2.118 -10.686 1.00 96.00 118 ASN A O 1
ATOM 814 N N . ASN A 1 119 ? -0.838 -0.014 -11.382 1.00 97.19 119 ASN A N 1
ATOM 815 C CA . ASN A 1 119 ? 0.172 0.328 -10.378 1.00 97.19 119 ASN A CA 1
ATOM 816 C C . ASN A 1 119 ? -0.409 0.837 -9.067 1.00 97.19 119 ASN A C 1
ATOM 818 O O . ASN A 1 119 ? 0.339 1.295 -8.210 1.00 97.19 119 ASN A O 1
ATOM 822 N N . THR A 1 120 ? -1.727 0.795 -8.897 1.00 98.12 120 THR A N 1
ATOM 823 C CA . THR A 1 120 ? -2.406 1.245 -7.681 1.00 98.12 120 THR A CA 1
ATOM 824 C C . THR A 1 120 ? -3.328 0.150 -7.171 1.00 98.12 120 THR A C 1
ATOM 826 O O . THR A 1 120 ? -4.031 -0.487 -7.95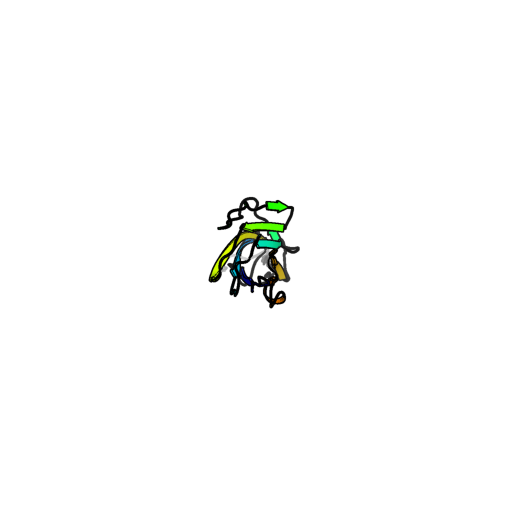1 1.00 98.12 120 THR A O 1
ATOM 829 N N . ALA A 1 121 ? -3.364 -0.043 -5.856 1.00 98.12 121 ALA A N 1
ATOM 830 C CA . ALA A 1 121 ? -4.333 -0.919 -5.215 1.00 98.12 121 ALA A CA 1
ATOM 831 C C . ALA A 1 121 ? -4.842 -0.298 -3.917 1.00 98.12 121 ALA A C 1
ATOM 833 O O . ALA A 1 121 ? -4.073 0.224 -3.106 1.00 98.12 121 ALA A O 1
ATOM 834 N N . THR A 1 122 ? -6.147 -0.423 -3.705 1.00 98.31 122 THR A N 1
ATOM 835 C CA . THR A 1 122 ? -6.839 0.041 -2.505 1.00 98.31 122 THR A CA 1
ATOM 836 C C . THR A 1 122 ? -7.499 -1.143 -1.821 1.00 98.31 122 THR A C 1
ATOM 838 O O . THR A 1 122 ? -8.179 -1.939 -2.464 1.00 98.31 122 THR A O 1
ATOM 841 N N . VAL A 1 123 ? -7.323 -1.242 -0.506 1.00 98.31 123 VAL A N 1
ATOM 842 C CA . VAL A 1 123 ? -8.068 -2.173 0.343 1.00 98.31 123 VAL A CA 1
ATOM 843 C C . VAL A 1 123 ? -9.023 -1.373 1.214 1.00 98.31 123 VAL A C 1
ATOM 845 O O . VAL A 1 123 ? -8.614 -0.410 1.861 1.00 98.31 123 VAL A O 1
ATOM 848 N N . ALA A 1 124 ? -10.287 -1.787 1.219 1.00 97.81 124 ALA A N 1
ATOM 849 C CA . ALA A 1 124 ? -11.333 -1.258 2.078 1.00 97.81 124 ALA A CA 1
ATOM 850 C C . ALA A 1 124 ? -11.699 -2.311 3.130 1.00 97.81 124 ALA A C 1
ATOM 852 O O . ALA A 1 124 ? -12.015 -3.450 2.783 1.00 97.81 124 ALA A O 1
ATOM 853 N N . THR A 1 125 ? -11.673 -1.924 4.401 1.00 97.50 125 THR A N 1
ATOM 854 C CA . THR A 1 125 ? -11.986 -2.803 5.530 1.00 97.50 125 THR A CA 1
ATOM 855 C C . THR A 1 125 ? -13.157 -2.209 6.318 1.00 97.50 125 THR A C 1
ATOM 857 O O . THR A 1 125 ? -13.009 -1.145 6.927 1.00 97.50 125 THR A O 1
ATOM 860 N N . PRO A 1 126 ? -14.338 -2.852 6.310 1.00 96.88 126 PRO A N 1
ATOM 861 C CA . PRO A 1 126 ? -15.462 -2.452 7.146 1.00 96.88 126 PRO A CA 1
ATOM 862 C C . PRO A 1 126 ? -15.114 -2.522 8.636 1.00 96.88 126 PRO A C 1
ATOM 864 O O . PRO A 1 126 ? -14.484 -3.478 9.091 1.00 96.88 126 PRO A O 1
ATOM 867 N N . VAL A 1 127 ? -15.557 -1.523 9.398 1.00 96.38 127 VAL A N 1
ATOM 868 C CA . VAL A 1 127 ? -15.371 -1.444 10.849 1.00 96.38 127 VAL A CA 1
ATOM 869 C C . VAL A 1 127 ? -16.696 -1.735 11.538 1.00 96.38 127 VAL A C 1
ATOM 871 O O . VAL A 1 127 ? -17.669 -0.992 11.381 1.00 96.38 127 VAL A O 1
ATOM 874 N N . ALA A 1 128 ? -16.729 -2.820 12.307 1.00 90.06 128 ALA A N 1
ATOM 875 C CA . ALA A 1 128 ? -17.871 -3.187 13.122 1.00 90.06 128 ALA A CA 1
ATOM 876 C C . ALA A 1 128 ? -18.072 -2.155 14.238 1.00 90.06 128 ALA A C 1
ATOM 878 O O . ALA A 1 128 ? -17.140 -1.812 14.968 1.00 90.06 128 ALA A O 1
ATOM 879 N N . SER A 1 129 ? -19.308 -1.679 14.380 1.00 79.94 129 SER A N 1
ATOM 880 C CA . SER A 1 129 ? -19.707 -0.830 15.496 1.00 79.94 129 SER A CA 1
ATOM 881 C C . SER A 1 129 ? -19.696 -1.639 16.790 1.00 79.94 129 SER A C 1
ATOM 883 O O . SER A 1 129 ? -20.386 -2.656 16.883 1.00 79.94 129 SER A O 1
ATOM 885 N N . SER A 1 130 ? -18.971 -1.168 17.803 1.00 67.06 130 SER A N 1
ATOM 886 C CA . SER A 1 130 ? -19.146 -1.675 19.163 1.00 67.06 130 SER A CA 1
ATOM 887 C C . SER A 1 130 ? -20.383 -1.013 19.769 1.00 67.06 130 SER A C 1
ATOM 889 O O . SER A 1 130 ? -20.371 0.187 20.040 1.00 67.06 130 SER A O 1
ATOM 891 N N . ALA A 1 131 ? -21.470 -1.767 19.933 1.00 56.94 131 ALA A N 1
ATOM 892 C CA . ALA A 1 131 ? -22.573 -1.352 20.790 1.00 56.94 131 ALA A CA 1
ATOM 893 C C . ALA A 1 131 ? -22.306 -1.913 22.190 1.00 56.94 131 ALA A C 1
ATOM 895 O O . ALA A 1 131 ? -22.383 -3.124 22.393 1.00 56.94 131 ALA A O 1
ATOM 896 N N . ASP A 1 132 ? -21.983 -1.042 23.145 1.00 50.62 132 ASP A N 1
ATOM 897 C CA . ASP A 1 132 ? -21.909 -1.417 24.556 1.00 50.62 132 ASP A CA 1
ATOM 898 C C . ASP A 1 132 ? -23.336 -1.564 25.107 1.00 50.62 132 ASP A C 1
ATOM 900 O O . ASP A 1 132 ? -23.955 -0.612 25.584 1.00 50.62 132 ASP A O 1
ATOM 904 N N . LEU A 1 133 ? -23.918 -2.753 24.940 1.00 46.81 133 LEU A N 1
ATOM 905 C CA . LEU A 1 133 ? -25.217 -3.086 25.517 1.00 46.81 133 LEU A CA 1
ATOM 906 C C . LEU A 1 133 ? -25.018 -3.510 26.975 1.00 46.81 133 LEU A C 1
ATOM 908 O O . LEU A 1 133 ? -24.943 -4.697 27.289 1.00 46.81 133 LEU A O 1
ATOM 912 N N . THR A 1 134 ? -24.967 -2.538 27.884 1.00 51.28 134 THR A N 1
ATOM 913 C CA . THR A 1 134 ? -25.055 -2.820 29.321 1.00 51.28 134 THR A CA 1
ATOM 914 C C . THR A 1 134 ? -26.515 -3.041 29.714 1.00 51.28 134 THR A C 1
ATOM 916 O O . THR A 1 134 ? -27.336 -2.125 29.749 1.00 51.28 134 THR A O 1
ATOM 919 N N . LEU A 1 135 ? -26.872 -4.294 30.009 1.00 48.09 135 LEU A N 1
ATOM 920 C CA . LEU A 1 135 ? -28.182 -4.628 30.562 1.00 48.09 135 LEU A CA 1
ATOM 921 C C . LEU A 1 135 ? -28.142 -4.461 32.090 1.00 48.09 135 LEU A C 1
ATOM 923 O O . LEU A 1 135 ? -27.845 -5.403 32.824 1.00 48.09 135 LEU A O 1
ATOM 927 N N . THR A 1 136 ? -28.441 -3.264 32.598 1.00 47.53 136 THR A N 1
ATOM 928 C CA . THR A 1 136 ? -28.605 -3.065 34.047 1.00 47.53 136 THR A CA 1
ATOM 929 C C . THR A 1 136 ? -29.965 -3.611 34.476 1.00 47.53 136 THR A C 1
ATOM 931 O O . THR A 1 136 ? -30.987 -2.930 34.386 1.00 47.53 136 THR A O 1
ATOM 934 N N . LYS A 1 137 ? -30.003 -4.860 34.953 1.00 44.31 137 LYS A N 1
ATOM 935 C CA . LYS A 1 137 ? -31.197 -5.412 35.603 1.00 44.31 137 LYS A CA 1
ATOM 936 C C . LYS A 1 137 ? -31.322 -4.818 37.007 1.00 44.31 137 LYS A C 1
ATOM 938 O O . LYS A 1 137 ? -30.749 -5.336 37.959 1.00 44.31 137 LYS A O 1
ATOM 943 N N . VAL A 1 138 ? -32.073 -3.725 37.141 1.00 52.12 138 VAL A N 1
ATOM 944 C CA . VAL A 1 138 ? -32.464 -3.198 38.455 1.00 52.12 138 VAL A CA 1
ATOM 945 C C . VAL A 1 138 ? -33.610 -4.063 38.980 1.00 52.12 138 VAL A C 1
ATOM 947 O O . VAL A 1 138 ? -34.719 -4.023 38.451 1.00 52.12 138 VAL A O 1
ATOM 950 N N . ALA A 1 139 ? -33.353 -4.886 39.997 1.00 47.69 139 ALA A N 1
ATOM 951 C CA . ALA 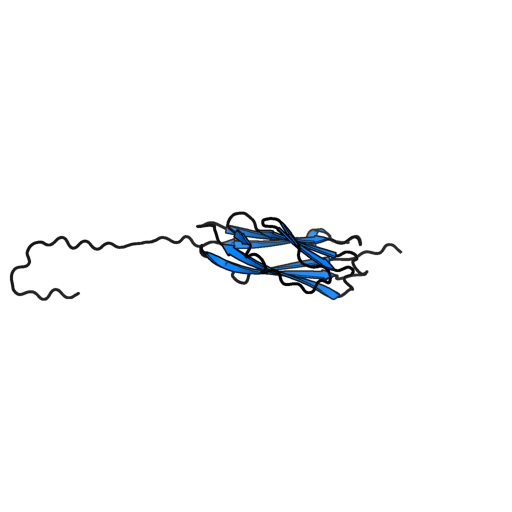A 1 139 ? -34.425 -5.543 40.733 1.00 47.69 139 ALA A CA 1
ATOM 952 C C . ALA A 1 139 ? -35.115 -4.498 41.620 1.00 47.69 139 ALA A C 1
ATOM 954 O O . ALA A 1 139 ? -34.545 -4.029 42.602 1.00 47.69 139 ALA A O 1
ATOM 955 N N . SER A 1 140 ? -36.345 -4.120 41.279 1.00 53.31 140 SER A N 1
ATOM 956 C CA . SER A 1 140 ? -37.231 -3.407 42.198 1.00 53.31 140 SER A CA 1
ATOM 957 C C . SER A 1 140 ? -38.157 -4.420 42.863 1.00 53.31 140 SER A C 1
ATOM 959 O O . SER A 1 140 ? -39.245 -4.691 42.366 1.00 53.31 140 SER A O 1
ATOM 961 N N . SER A 1 141 ? -37.738 -4.989 43.992 1.00 44.44 141 SER A N 1
ATOM 962 C CA . SER A 1 141 ? -38.680 -5.610 44.925 1.00 44.44 141 SER A CA 1
ATOM 963 C C . SER A 1 141 ? -38.182 -5.448 46.356 1.00 44.44 141 SER A C 1
ATOM 965 O O . SER A 1 141 ? -37.466 -6.292 46.892 1.00 44.44 141 SER A O 1
ATOM 967 N N . ASN A 1 142 ? -38.589 -4.344 46.979 1.00 48.91 142 ASN A N 1
ATOM 968 C CA . ASN A 1 142 ? -38.680 -4.293 48.429 1.00 48.91 142 ASN A CA 1
ATOM 969 C C . ASN A 1 142 ? -39.866 -5.190 48.824 1.00 48.91 142 ASN A C 1
ATOM 971 O O . ASN A 1 142 ? -40.958 -5.017 48.287 1.00 48.91 142 ASN A O 1
ATOM 975 N N . PHE A 1 143 ? -39.611 -6.119 49.750 1.00 45.31 143 PHE A N 1
ATOM 976 C CA . PHE A 1 143 ? -40.522 -7.105 50.357 1.00 45.31 143 PHE A CA 1
ATOM 977 C C . PHE A 1 143 ? -40.758 -8.413 49.576 1.00 45.31 143 PHE A C 1
ATOM 979 O O . PH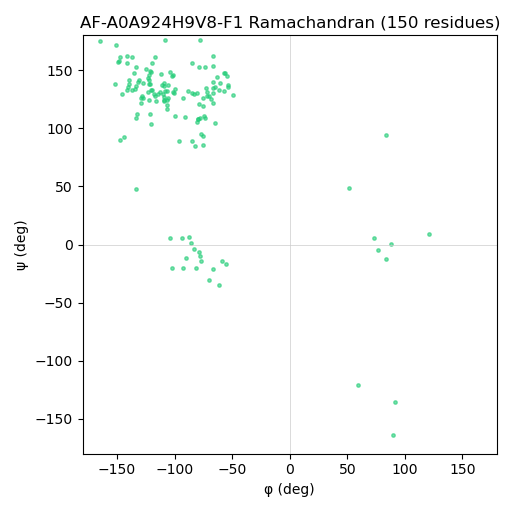E A 1 143 ? -41.695 -8.542 48.795 1.00 45.31 143 PHE A O 1
ATOM 986 N N . ALA A 1 144 ? -39.969 -9.440 49.910 1.00 42.72 144 ALA A N 1
ATOM 987 C CA . ALA A 1 144 ? -40.427 -10.828 49.895 1.00 42.72 144 ALA A CA 1
ATOM 988 C C . ALA A 1 144 ? -40.594 -11.283 51.356 1.00 42.72 144 ALA A C 1
ATOM 990 O O . ALA A 1 144 ? -39.649 -11.230 52.144 1.00 42.72 144 ALA A O 1
ATOM 991 N N . THR A 1 145 ? -41.807 -11.672 51.739 1.00 50.62 145 THR A N 1
ATOM 992 C CA . THR A 1 145 ? -42.090 -12.396 52.984 1.00 50.62 145 THR A CA 1
ATOM 993 C C . THR A 1 145 ? -41.469 -13.800 52.936 1.00 50.62 145 THR A C 1
ATOM 995 O O . THR A 1 145 ? -41.235 -14.360 51.867 1.00 50.62 145 THR A O 1
ATOM 998 N N . GLN A 1 146 ? -41.155 -14.346 54.115 1.00 34.47 146 GLN A N 1
ATOM 999 C CA . GLN A 1 146 ? -40.443 -15.611 54.335 1.00 34.47 146 GLN A CA 1
ATOM 1000 C C . GLN A 1 146 ? -41.022 -16.782 53.512 1.00 34.47 146 GLN A C 1
ATOM 1002 O O . GLN A 1 146 ? -42.214 -17.063 53.605 1.00 34.47 146 GLN A O 1
ATOM 1007 N N . GLY A 1 147 ? -40.165 -17.504 52.773 1.00 55.34 147 GLY A N 1
ATOM 1008 C CA . GLY A 1 147 ? -40.465 -18.869 52.313 1.00 55.34 147 GLY A CA 1
ATOM 1009 C C . GLY A 1 147 ? -40.473 -19.164 50.810 1.00 55.34 147 GLY A C 1
ATOM 1010 O O . GLY A 1 147 ? -40.852 -20.275 50.456 1.00 55.34 147 GLY A O 1
ATOM 1011 N N . GLN A 1 148 ? -40.044 -18.264 49.917 1.00 41.78 148 GLN A N 1
ATOM 1012 C CA . GLN A 1 148 ? -39.919 -18.607 48.490 1.00 41.78 148 GLN A CA 1
ATOM 1013 C C . GLN A 1 148 ? -38.469 -18.549 48.007 1.00 41.78 148 GLN A C 1
ATOM 1015 O O . GLN A 1 148 ? -37.796 -17.526 48.116 1.00 41.78 148 GLN A O 1
ATOM 1020 N N . THR A 1 149 ? -38.003 -19.668 47.454 1.00 41.09 149 THR A N 1
ATOM 1021 C CA . THR A 1 149 ? -36.724 -19.781 46.753 1.00 41.09 149 THR A CA 1
ATOM 1022 C C . THR A 1 149 ? -36.774 -18.921 45.496 1.00 41.09 149 THR A C 1
ATOM 1024 O O . THR A 1 149 ? -37.396 -19.294 44.503 1.00 41.09 149 THR A O 1
ATOM 1027 N N . ILE A 1 150 ? -36.111 -17.766 45.522 1.00 51.41 150 ILE A N 1
ATOM 1028 C CA . ILE A 1 150 ? -35.779 -17.050 44.292 1.00 51.41 150 ILE A CA 1
ATOM 1029 C C . ILE A 1 150 ? -34.628 -17.824 43.656 1.00 51.41 150 ILE A C 1
ATOM 1031 O O . ILE A 1 150 ? -33.532 -17.862 44.206 1.00 51.41 150 ILE A O 1
ATOM 1035 N N . SER A 1 151 ? -34.894 -18.483 42.530 1.00 36.94 151 SER A N 1
ATOM 1036 C CA . SER A 1 151 ? -33.824 -19.052 41.710 1.00 36.94 151 SER A CA 1
ATOM 1037 C C . SER A 1 151 ? -33.202 -17.929 40.883 1.00 36.94 151 SER A C 1
ATOM 1039 O O . SER A 1 151 ? -33.908 -17.263 40.121 1.00 36.94 151 SER A O 1
ATOM 1041 N N . TYR A 1 152 ? -31.901 -17.724 41.067 1.00 48.81 152 TYR A N 1
ATOM 1042 C CA . TYR A 1 152 ? -31.016 -16.949 40.202 1.00 48.81 152 TYR A CA 1
ATOM 1043 C C . TYR A 1 152 ? -29.836 -17.823 39.787 1.00 48.81 152 TYR A C 1
ATOM 1045 O O . TYR A 1 152 ? -29.431 -18.685 40.601 1.00 48.81 152 TYR A O 1
#

Solvent-accessible surface area (backbone atoms only — not comparable to full-atom values): 8422 Å² total; per-residue (Å²): 131,87,69,39,15,25,56,38,37,46,65,47,60,78,50,78,58,43,43,57,71,40,72,41,43,36,42,34,41,37,34,23,77,17,92,26,61,28,30,56,29,34,43,40,35,40,54,34,77,39,50,42,68,44,84,89,46,71,44,68,77,38,84,38,76,75,48,73,61,89,51,32,43,31,37,25,27,72,63,38,47,62,78,35,72,47,40,44,33,40,35,29,32,27,67,33,59,49,60,66,34,44,38,40,36,40,56,49,49,77,33,50,53,82,52,69,79,40,17,47,33,73,47,74,28,42,28,49,65,82,76,86,80,77,81,79,82,77,84,87,70,89,82,79,75,92,86,73,87,80,86,127

Sequence (152 aa):
MLSIADLTLTKFASSNFATQGQTISYTVTLVNLGPSTALNVTITDILSAGLSLVSGSAVTNGDRAAVTVGQSTSVGTTSLSIGQTLTLVINATVTATSGTVTNTAAGTSTTPDQTPGNNTATVATPVASSADLTLTKVASSNFATQGQTISY

Mean predicted aligned error: 8.2 Å

Secondary structure (DSSP, 8-state):
----B-EEEEEEES-SSB-TT-EEEEEEEEEE--SS-EEEEEEEEEE-TTEEE-TT--EE-SSEEEEEETTEEEEEEEEE-TT-EEEEEEEEEE--SSEEEEEEEEEE-SS-BS-GGGGEEEEEEEE------------------S------

pLDDT: mean 89.15, std 17.95, range [34.47, 98.75]

Foldseek 3Di:
DAFEWAKAKDKDWPDQAAAAFDKIKMKMKIAIQDPHKFAWKKKKKAWDPQKFWDPPQKDWPAPADWDDDGRMIMGTHGIHGHGGMIMIMTMIGGHDQFDKTKMKMFMDGPRHYPCRVRRMDMRIHGYDHDDPPDDPPDDPDDDDDPDDDDDD

Nearest PDB structures (foldseek):
  4bhu-assembly1_I  TM=6.133E-01  e=4.842E-04  Bacillus subtilis subsp. subtilis NCIB 3610 = ATCC 6051 = DSM 10
  8b5l-assembly1_v  TM=6.050E-01  e=2.546E-04  Oryctolagus cuniculus
  4mdr-assembly1_A  TM=6.425E-01  e=6.030E-03  Homo sapiens
  3l81-assembly1_A  TM=6.462E-01  e=1.468E-02  Homo sapiens
  6kjk-assembly1_A  TM=3.964E-01  e=1.147E-02  Porphyromonas gingivalis ATCC 33277

Radius of gyration: 24.59 Å; Cα contacts (8 Å, |Δi|>4): 393; chains: 1; bounding box: 60×31×82 Å